Protein AF-Q07R97-F1 (afdb_monomer_lite)

Secondary structure (DSSP, 8-state):
--------------HHHHHHHHHHHHHHHHHH--SHHHHHHHHHHHHHHHHHHHHHHHHSS--------THHHHHHHHHHHHHHHT--

pLDDT: mean 74.38, std 21.64, range [39.06, 98.5]

Organism: Rhodopseudomonas palustris (strain BisA53) (NCBI:txid316055)

Sequence (88 aa):
MAQPRRLTHESDIPRAALCRLKAIASEQRAKEATDPAVRQDWEELAIEWHLAANLAGSAEAPRHHEPHGIGYYIDHLAGAIHSVAHRG

Foldseek 3Di:
DDDDDDDDPPPPQQLLNVLQVQLVVLCVQLVVDPDPVSSVVSNVSSVVSNVSSVVSVVVPDPPDDDPDDPVVVVVVVVVVVVVVVPPD

Radius of gyration: 20.32 Å; chains: 1; bounding box: 37×42×60 Å

Structure (mmCIF, N/CA/C/O backbone):
data_AF-Q07R97-F1
#
_entry.id   AF-Q07R97-F1
#
loop_
_atom_site.group_PDB
_atom_site.id
_atom_site.type_symbol
_atom_site.label_atom_id
_atom_site.label_alt_id
_atom_site.label_comp_id
_atom_site.label_asym_id
_atom_site.label_entity_id
_atom_site.label_seq_id
_atom_site.pdbx_PDB_ins_code
_atom_site.Cartn_x
_atom_site.Cartn_y
_atom_site.Cartn_z
_atom_site.occupancy
_atom_site.B_iso_or_equiv
_atom_site.auth_seq_id
_atom_site.auth_comp_id
_atom_site.auth_asym_id
_atom_site.auth_atom_id
_atom_site.pdbx_PDB_model_num
ATOM 1 N N . MET A 1 1 ? -4.572 -22.201 -45.775 1.00 40.50 1 MET A N 1
ATOM 2 C CA . MET A 1 1 ? -4.302 -22.919 -44.511 1.00 40.50 1 MET A CA 1
ATOM 3 C C . MET A 1 1 ? -4.272 -21.887 -43.396 1.00 40.50 1 MET A C 1
ATOM 5 O O . MET A 1 1 ? -3.417 -21.013 -43.428 1.00 40.50 1 MET A O 1
ATOM 9 N N . ALA A 1 2 ? -5.265 -21.899 -42.506 1.00 44.22 2 ALA A N 1
ATOM 10 C CA . ALA A 1 2 ? -5.372 -20.938 -41.411 1.00 44.22 2 ALA A CA 1
ATOM 11 C C . ALA A 1 2 ? -4.486 -21.392 -40.244 1.00 44.22 2 ALA A C 1
ATOM 13 O O . ALA A 1 2 ? -4.623 -22.520 -39.776 1.00 44.22 2 ALA A O 1
ATOM 14 N N . GLN A 1 3 ? -3.573 -20.533 -39.791 1.00 49.88 3 GLN A N 1
ATOM 15 C CA . GLN A 1 3 ? -2.849 -20.762 -38.542 1.00 49.88 3 GLN A CA 1
ATOM 16 C C . GLN A 1 3 ? -3.729 -20.297 -37.370 1.00 49.88 3 GLN A C 1
ATOM 18 O O . GLN A 1 3 ? -4.185 -19.150 -37.388 1.00 49.88 3 GLN A O 1
ATOM 23 N N . PRO A 1 4 ? -3.976 -21.132 -36.347 1.00 49.66 4 PRO A N 1
ATOM 24 C CA . PRO A 1 4 ? -4.648 -20.682 -35.138 1.00 49.66 4 PRO A CA 1
ATOM 25 C C . PRO A 1 4 ? -3.676 -19.821 -34.321 1.00 49.66 4 PRO A C 1
ATOM 27 O O . PRO A 1 4 ? -2.705 -20.324 -33.755 1.00 49.66 4 PRO A O 1
ATOM 30 N N . ARG A 1 5 ? -3.935 -18.509 -34.255 1.00 49.84 5 ARG A N 1
ATOM 31 C CA . ARG A 1 5 ? -3.300 -17.610 -33.282 1.00 49.84 5 ARG A CA 1
ATOM 32 C C . ARG A 1 5 ? -3.669 -18.102 -31.881 1.00 49.84 5 ARG A C 1
ATOM 34 O O . ARG A 1 5 ? -4.801 -17.922 -31.442 1.00 49.84 5 ARG A O 1
ATOM 41 N N . ARG A 1 6 ? -2.726 -18.764 -31.206 1.00 48.28 6 ARG A N 1
ATOM 42 C CA . ARG A 1 6 ? -2.843 -19.068 -29.780 1.00 48.28 6 ARG A CA 1
ATOM 43 C C . ARG A 1 6 ? -2.933 -17.754 -28.998 1.00 48.28 6 ARG A C 1
ATOM 45 O O . ARG A 1 6 ? -2.177 -16.819 -29.247 1.00 48.28 6 ARG A O 1
ATOM 52 N N . LEU A 1 7 ? -3.926 -17.730 -28.117 1.00 58.62 7 LEU A N 1
ATOM 53 C CA . LEU A 1 7 ? -4.230 -16.727 -27.101 1.00 58.62 7 LEU A CA 1
ATOM 54 C C . LEU A 1 7 ? -3.083 -16.603 -26.079 1.00 58.62 7 LEU A C 1
ATOM 56 O O . LEU A 1 7 ? -2.181 -17.431 -26.091 1.00 58.62 7 LEU A O 1
ATOM 60 N N . THR A 1 8 ? -3.224 -15.623 -25.178 1.00 47.62 8 THR A N 1
ATOM 61 C CA . THR A 1 8 ? -2.439 -15.331 -23.956 1.00 47.62 8 THR A CA 1
ATOM 62 C C . THR A 1 8 ? -1.250 -14.376 -24.117 1.00 47.62 8 THR A C 1
ATOM 64 O O . THR A 1 8 ? -0.093 -14.757 -23.990 1.00 47.62 8 THR A O 1
ATOM 67 N N . HIS A 1 9 ? -1.546 -13.087 -24.308 1.00 47.00 9 HIS A N 1
ATOM 68 C CA . HIS A 1 9 ? -0.784 -12.042 -23.613 1.00 47.00 9 HIS A CA 1
ATOM 69 C C . HIS A 1 9 ? -1.547 -11.748 -22.314 1.00 47.00 9 HIS A C 1
ATOM 71 O O . HIS A 1 9 ? -2.213 -10.723 -22.173 1.00 47.00 9 HIS A O 1
ATOM 77 N N . GLU A 1 10 ? -1.567 -12.733 -21.410 1.00 49.16 10 GLU A N 1
ATOM 78 C CA . GLU A 1 10 ? -1.915 -12.444 -20.021 1.00 49.16 10 GLU A CA 1
ATOM 79 C C . GLU A 1 10 ? -0.889 -11.424 -19.550 1.00 49.16 10 GLU A C 1
ATOM 81 O O . GLU A 1 10 ? 0.304 -11.578 -19.793 1.00 49.16 10 GLU A O 1
ATOM 86 N N . SER A 1 11 ? -1.376 -10.300 -19.044 1.00 56.59 11 SER A N 1
ATOM 87 C CA . SER A 1 11 ? -0.560 -9.131 -18.773 1.00 56.59 11 SER A CA 1
ATOM 88 C C . SER A 1 11 ? 0.554 -9.494 -17.791 1.00 56.59 11 SER A C 1
ATOM 90 O O . SER A 1 11 ? 0.300 -9.595 -16.593 1.00 56.59 11 SER A O 1
ATOM 92 N N . ASP A 1 12 ? 1.779 -9.672 -18.287 1.00 70.81 12 ASP A N 1
ATOM 93 C CA . ASP A 1 12 ? 2.979 -9.744 -17.457 1.00 70.81 12 ASP A CA 1
ATOM 94 C C . ASP A 1 12 ? 3.196 -8.356 -16.849 1.00 70.81 12 ASP A C 1
ATOM 96 O O . ASP A 1 12 ? 3.925 -7.513 -17.372 1.00 70.81 12 ASP A O 1
ATOM 100 N N . ILE A 1 13 ? 2.465 -8.068 -15.771 1.00 72.56 13 ILE A N 1
ATOM 101 C CA . ILE A 1 13 ? 2.613 -6.826 -15.021 1.00 72.56 13 ILE A CA 1
ATOM 102 C C . ILE A 1 13 ? 4.054 -6.809 -14.499 1.00 72.56 13 ILE A C 1
ATOM 104 O O . ILE A 1 13 ? 4.423 -7.710 -13.735 1.00 72.56 13 ILE A O 1
ATOM 108 N N . PRO A 1 14 ? 4.869 -5.795 -14.852 1.00 87.06 14 PRO A N 1
ATOM 109 C CA . PRO A 1 14 ? 6.240 -5.707 -14.374 1.00 87.06 14 PRO A CA 1
ATOM 110 C C . PRO A 1 14 ? 6.282 -5.810 -12.852 1.00 87.06 14 PRO A C 1
ATOM 112 O O . PRO A 1 14 ? 5.458 -5.208 -12.156 1.00 87.06 14 PRO A O 1
ATOM 115 N N . ARG A 1 15 ? 7.257 -6.542 -12.307 1.00 87.44 15 ARG A N 1
ATOM 116 C CA . ARG A 1 15 ? 7.353 -6.794 -10.859 1.00 87.44 15 ARG A CA 1
ATOM 117 C C . ARG A 1 15 ? 7.318 -5.496 -10.048 1.00 87.44 15 ARG A C 1
ATOM 119 O O . ARG A 1 15 ? 6.646 -5.431 -9.022 1.00 87.44 15 ARG A O 1
ATOM 126 N N . ALA A 1 16 ? 7.985 -4.449 -10.536 1.00 89.88 16 ALA A N 1
ATOM 127 C CA . ALA A 1 16 ? 7.958 -3.130 -9.914 1.00 89.88 16 ALA A CA 1
ATOM 128 C C . ALA A 1 16 ? 6.546 -2.513 -9.894 1.00 89.88 16 ALA A C 1
ATOM 130 O O . ALA A 1 16 ? 6.155 -1.910 -8.898 1.00 89.88 16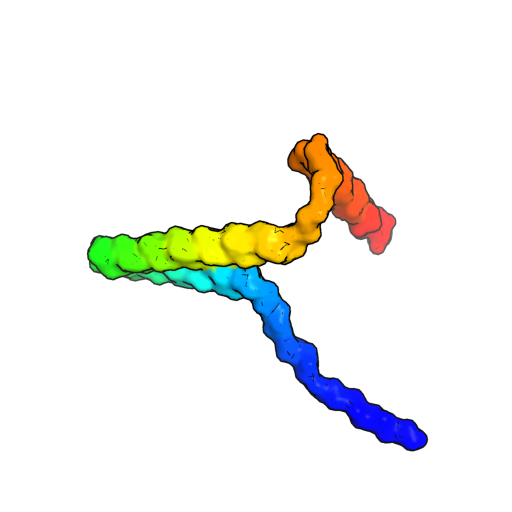 ALA A O 1
ATOM 131 N N . ALA A 1 17 ? 5.761 -2.681 -10.962 1.00 90.06 17 ALA A N 1
ATOM 132 C CA . ALA A 1 17 ? 4.379 -2.209 -11.027 1.00 90.06 17 ALA A CA 1
ATOM 133 C C . ALA A 1 17 ? 3.466 -2.996 -10.074 1.00 90.06 17 ALA A C 1
ATOM 135 O O . ALA A 1 17 ? 2.685 -2.390 -9.344 1.00 90.06 17 ALA A O 1
ATOM 136 N N . LEU A 1 18 ? 3.622 -4.322 -9.998 1.00 92.50 18 LEU A N 1
ATOM 137 C CA . LEU A 1 18 ? 2.883 -5.147 -9.040 1.00 92.50 18 LEU A CA 1
ATOM 138 C C . LEU A 1 18 ? 3.184 -4.743 -7.588 1.00 92.50 18 LEU A C 1
ATOM 140 O O . LEU A 1 18 ? 2.263 -4.615 -6.783 1.00 92.50 18 LEU A O 1
ATOM 144 N N . CYS A 1 19 ? 4.455 -4.505 -7.248 1.00 93.25 19 CYS A N 1
ATOM 145 C CA . CYS A 1 19 ? 4.840 -4.028 -5.918 1.00 93.25 19 CYS A CA 1
ATOM 146 C C . CYS A 1 19 ? 4.221 -2.656 -5.601 1.00 93.25 19 CYS A C 1
ATOM 148 O O . CYS A 1 19 ? 3.673 -2.486 -4.517 1.00 93.25 19 CYS A O 1
ATOM 150 N N . ARG A 1 20 ? 4.210 -1.709 -6.551 1.00 95.88 20 ARG A N 1
ATOM 151 C CA . ARG A 1 20 ? 3.550 -0.402 -6.356 1.00 95.88 20 ARG A CA 1
ATOM 152 C C . ARG A 1 20 ? 2.048 -0.532 -6.112 1.00 95.88 20 ARG A C 1
ATOM 154 O O . ARG A 1 20 ? 1.520 0.137 -5.232 1.00 95.88 20 ARG A O 1
ATOM 161 N N . LEU A 1 21 ? 1.363 -1.405 -6.852 1.00 96.69 21 LEU A N 1
ATOM 162 C CA . LEU A 1 21 ? -0.069 -1.648 -6.644 1.00 96.69 21 LEU A CA 1
ATOM 163 C C . LEU A 1 21 ? -0.351 -2.204 -5.246 1.00 96.69 21 LEU A C 1
ATOM 165 O O . LEU A 1 21 ? -1.286 -1.756 -4.588 1.00 96.69 21 LEU A O 1
ATOM 169 N N . LYS A 1 22 ? 0.481 -3.139 -4.771 1.00 96.94 22 LYS A N 1
ATOM 170 C CA . LYS A 1 22 ? 0.377 -3.664 -3.404 1.00 96.94 22 LYS A CA 1
ATOM 171 C C . LYS A 1 22 ? 0.605 -2.581 -2.354 1.00 96.94 22 LYS A C 1
ATOM 173 O O . LYS A 1 22 ? -0.157 -2.526 -1.398 1.00 96.94 22 LYS A O 1
ATOM 178 N N . ALA A 1 23 ? 1.586 -1.702 -2.559 1.00 97.50 23 ALA A N 1
ATOM 179 C CA . ALA A 1 23 ? 1.838 -0.585 -1.655 1.00 97.50 23 ALA A CA 1
ATOM 180 C C . ALA A 1 23 ? 0.608 0.328 -1.524 1.00 97.50 23 ALA A C 1
ATOM 182 O O . ALA A 1 23 ? 0.136 0.570 -0.418 1.00 97.50 23 ALA A O 1
ATOM 183 N N . ILE A 1 24 ? 0.021 0.742 -2.654 1.00 97.81 24 ILE A N 1
ATOM 184 C CA . ILE A 1 24 ? -1.184 1.588 -2.677 1.00 97.81 24 ILE A CA 1
ATOM 185 C C . ILE A 1 24 ? -2.371 0.887 -2.004 1.00 97.81 24 ILE A C 1
ATOM 187 O O . ILE A 1 24 ? -3.111 1.513 -1.247 1.00 97.81 24 ILE A O 1
ATOM 191 N N . ALA A 1 25 ? -2.561 -0.410 -2.257 1.00 98.06 25 ALA A N 1
ATOM 192 C CA . ALA A 1 25 ? -3.629 -1.173 -1.619 1.00 98.06 25 ALA A CA 1
ATOM 193 C C . ALA A 1 25 ? -3.454 -1.224 -0.091 1.00 98.06 25 ALA A C 1
ATOM 195 O O . ALA A 1 25 ? -4.424 -1.031 0.642 1.00 98.06 25 ALA A O 1
ATOM 196 N N . SER A 1 26 ? -2.227 -1.421 0.398 1.00 97.62 26 SER A N 1
ATOM 197 C CA . SER A 1 26 ? -1.925 -1.370 1.831 1.00 97.62 26 SER A CA 1
ATOM 198 C C . SER A 1 26 ? -2.189 0.018 2.427 1.00 97.62 26 SER A C 1
ATOM 200 O O . SER A 1 26 ? -2.827 0.112 3.471 1.00 97.62 26 SER A O 1
ATOM 202 N N . GLU A 1 27 ? -1.816 1.107 1.742 1.00 98.44 27 GLU A N 1
ATOM 203 C CA . GLU A 1 27 ? -2.139 2.475 2.188 1.00 98.44 27 GLU A CA 1
ATOM 204 C C . GLU A 1 27 ? -3.650 2.715 2.300 1.00 98.44 27 GLU A C 1
ATOM 206 O O . GLU A 1 27 ? -4.112 3.402 3.211 1.00 98.44 27 GLU A O 1
ATOM 211 N N . GLN A 1 28 ? -4.439 2.175 1.367 1.00 98.50 28 GLN A N 1
ATOM 212 C CA . GLN A 1 28 ? -5.898 2.273 1.430 1.00 98.50 28 GLN A CA 1
ATOM 213 C C . GLN A 1 28 ? -6.442 1.536 2.655 1.00 98.50 28 GLN A C 1
ATOM 215 O O . GLN A 1 28 ? -7.259 2.093 3.385 1.00 98.50 28 GLN A O 1
ATOM 220 N N . ARG A 1 29 ? -5.930 0.334 2.946 1.00 98.19 29 ARG A N 1
ATOM 221 C CA . ARG A 1 29 ? -6.313 -0.415 4.151 1.00 98.19 29 ARG A CA 1
ATOM 222 C C . ARG A 1 29 ? -5.924 0.295 5.442 1.00 98.19 29 ARG A C 1
ATOM 224 O O . ARG A 1 29 ? -6.738 0.335 6.358 1.00 98.19 29 ARG A O 1
ATOM 231 N N . ALA A 1 30 ? -4.747 0.915 5.496 1.00 98.25 30 ALA A N 1
ATOM 232 C CA . ALA A 1 30 ? -4.339 1.738 6.633 1.00 98.25 30 ALA A CA 1
ATOM 233 C C . ALA A 1 30 ? -5.322 2.892 6.894 1.00 98.25 30 ALA A C 1
ATOM 235 O O . ALA A 1 30 ? -5.688 3.148 8.039 1.00 98.25 30 ALA A O 1
ATOM 236 N N . LYS A 1 31 ? -5.801 3.559 5.833 1.00 97.75 31 LYS A N 1
ATOM 237 C CA . LYS A 1 31 ? -6.783 4.656 5.931 1.00 97.75 31 LYS A CA 1
ATOM 238 C C . LYS A 1 31 ? -8.164 4.186 6.391 1.00 97.75 31 LYS A C 1
ATOM 240 O O . LYS A 1 31 ? -8.866 4.940 7.058 1.00 97.75 31 LYS A O 1
ATOM 245 N N . GLU A 1 32 ? -8.561 2.972 6.016 1.00 98.00 32 GLU A N 1
ATOM 246 C CA . GLU A 1 32 ? -9.836 2.356 6.411 1.00 98.00 32 GLU A CA 1
ATOM 247 C C . GLU A 1 32 ? -9.798 1.770 7.835 1.00 98.00 32 GLU A C 1
ATOM 249 O O . GLU A 1 32 ? -10.844 1.583 8.462 1.00 98.00 32 GLU A O 1
ATOM 254 N N . ALA A 1 33 ? -8.608 1.464 8.357 1.00 97.25 33 ALA A N 1
ATOM 255 C CA . ALA A 1 33 ? -8.441 0.834 9.657 1.00 97.25 33 ALA A CA 1
ATOM 256 C C . ALA A 1 33 ? -8.790 1.793 10.807 1.00 97.25 33 ALA A C 1
ATOM 258 O O . ALA A 1 33 ? -8.246 2.887 10.943 1.00 97.25 33 ALA A O 1
ATOM 259 N N . THR A 1 34 ? -9.700 1.347 11.675 1.00 97.25 34 THR A N 1
ATOM 260 C CA . THR A 1 34 ? -10.088 2.091 12.886 1.00 97.25 34 THR A CA 1
ATOM 261 C C . THR A 1 34 ? -9.169 1.775 14.069 1.00 97.25 34 THR A C 1
ATOM 263 O O . THR A 1 34 ? -8.902 2.649 14.892 1.00 97.25 34 THR A O 1
ATOM 266 N N . ASP A 1 35 ? -8.663 0.541 14.145 1.00 97.81 35 ASP A N 1
ATOM 267 C CA . ASP A 1 35 ? -7.697 0.130 15.164 1.00 97.81 35 ASP A CA 1
ATOM 268 C C . ASP A 1 35 ? -6.308 0.720 14.841 1.00 97.81 35 ASP A C 1
ATOM 270 O O . ASP A 1 35 ? -5.783 0.477 13.747 1.00 97.81 35 ASP A O 1
ATOM 274 N N . PRO A 1 36 ? -5.698 1.496 15.759 1.00 97.12 36 PRO A N 1
ATOM 275 C CA . PRO A 1 36 ? -4.355 2.033 15.577 1.00 97.12 36 PRO A CA 1
ATOM 276 C C . PRO A 1 36 ? -3.279 0.981 15.300 1.00 97.12 36 PRO A C 1
ATOM 278 O O . PRO A 1 36 ? -2.413 1.252 14.475 1.00 97.12 36 PRO A O 1
ATOM 281 N N . ALA A 1 37 ? -3.336 -0.193 15.936 1.00 97.69 37 ALA A N 1
ATOM 282 C CA . ALA A 1 37 ? -2.338 -1.242 15.730 1.00 97.69 37 ALA A CA 1
ATOM 283 C C . ALA A 1 37 ? -2.450 -1.828 14.317 1.00 97.69 37 ALA A C 1
ATOM 285 O O . ALA A 1 37 ? -1.474 -1.874 13.578 1.00 97.69 37 ALA A O 1
ATOM 286 N N . VAL A 1 38 ? -3.673 -2.151 13.888 1.00 97.25 38 VAL A N 1
ATOM 287 C CA . VAL A 1 38 ? -3.932 -2.675 12.537 1.00 97.25 38 VAL A CA 1
ATOM 288 C C . VAL A 1 38 ? -3.564 -1.653 11.462 1.00 97.25 38 VAL A C 1
ATOM 290 O O . VAL A 1 38 ? -3.028 -2.012 10.417 1.00 97.25 38 VAL A O 1
ATOM 293 N N . ARG A 1 39 ? -3.846 -0.367 11.694 1.00 98.19 39 ARG A N 1
ATOM 294 C CA . ARG A 1 39 ? -3.416 0.706 10.792 1.00 98.19 39 ARG A CA 1
ATOM 295 C C . ARG A 1 39 ? -1.897 0.738 10.653 1.00 98.19 39 ARG A C 1
ATOM 297 O O . ARG A 1 39 ? -1.424 0.806 9.525 1.00 98.19 39 ARG A O 1
ATOM 304 N N . GLN A 1 40 ? -1.168 0.660 11.766 1.00 97.62 40 GLN A N 1
ATOM 305 C CA . GLN A 1 40 ? 0.291 0.647 11.750 1.00 97.62 40 GLN A CA 1
ATOM 306 C C . GLN A 1 40 ? 0.829 -0.546 10.949 1.00 97.62 40 GLN A C 1
ATOM 308 O O . GLN A 1 40 ? 1.682 -0.352 10.087 1.00 97.62 40 GLN A O 1
ATOM 313 N N . ASP A 1 41 ? 0.273 -1.745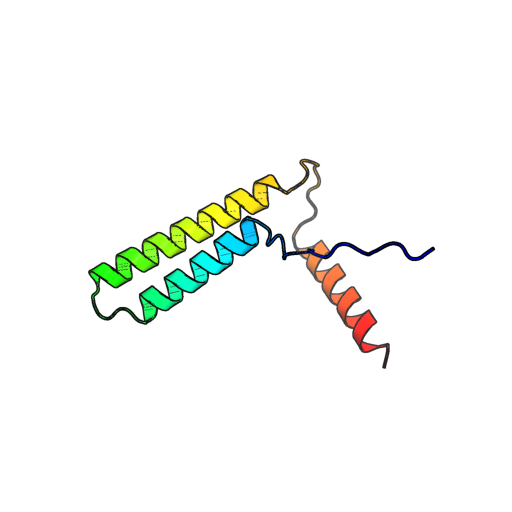 11.141 1.00 98.50 41 ASP A N 1
ATOM 314 C CA . ASP A 1 41 ? 0.675 -2.933 10.376 1.00 98.50 41 ASP A CA 1
ATOM 315 C C . ASP A 1 41 ? 0.511 -2.718 8.857 1.00 98.50 41 ASP A C 1
ATOM 317 O O . ASP A 1 41 ? 1.373 -3.086 8.055 1.00 98.50 41 ASP A O 1
ATOM 321 N N . TRP A 1 42 ? -0.588 -2.082 8.434 1.00 98.50 42 TRP A N 1
ATOM 322 C CA . TRP A 1 42 ? -0.817 -1.759 7.022 1.00 98.50 42 TRP A CA 1
ATOM 323 C C . TRP A 1 42 ? 0.121 -0.670 6.491 1.00 98.50 42 TRP A C 1
ATOM 325 O O . TRP A 1 42 ? 0.535 -0.744 5.332 1.00 98.50 42 TRP A O 1
ATOM 335 N N . GLU A 1 43 ? 0.459 0.328 7.308 1.00 98.25 43 GLU A N 1
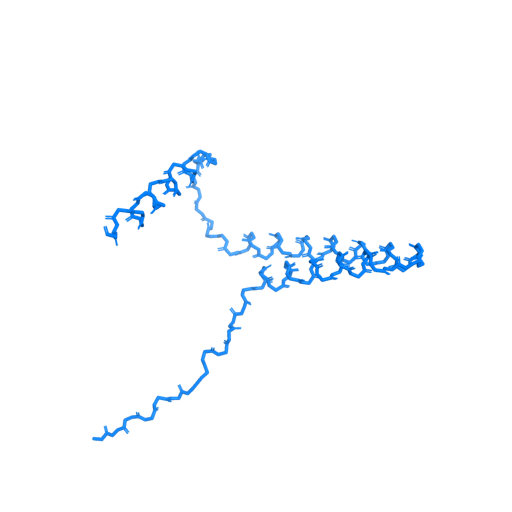ATOM 336 C CA . GLU A 1 43 ? 1.428 1.374 6.958 1.00 98.25 43 GLU A CA 1
ATOM 337 C C . GLU A 1 43 ? 2.830 0.784 6.767 1.00 98.25 43 GLU A C 1
ATOM 339 O O . GLU A 1 43 ? 3.482 1.062 5.758 1.00 98.25 43 GLU A O 1
ATOM 344 N N . GLU A 1 44 ? 3.268 -0.091 7.674 1.00 98.44 44 GLU A N 1
ATOM 345 C CA . GLU A 1 44 ? 4.542 -0.808 7.564 1.00 98.44 44 GLU A CA 1
ATOM 346 C C . GLU A 1 44 ? 4.579 -1.666 6.295 1.00 98.44 44 GLU A C 1
ATOM 348 O O . GLU A 1 44 ? 5.517 -1.572 5.497 1.00 98.44 44 GLU A O 1
ATOM 353 N N . LEU A 1 45 ? 3.503 -2.407 6.019 1.00 97.56 45 LEU A N 1
ATOM 354 C CA . LEU A 1 45 ? 3.405 -3.212 4.806 1.00 97.56 45 LEU A CA 1
ATOM 355 C C . LEU A 1 45 ? 3.432 -2.353 3.528 1.00 97.56 45 LEU A C 1
ATOM 357 O O . LEU A 1 45 ? 4.012 -2.758 2.518 1.00 97.56 45 LEU A O 1
ATOM 361 N N . ALA A 1 46 ? 2.822 -1.164 3.533 1.00 97.81 46 ALA A N 1
ATOM 362 C CA . ALA A 1 46 ? 2.905 -0.235 2.406 1.00 97.81 46 ALA A CA 1
ATOM 363 C C . ALA A 1 46 ? 4.353 0.210 2.143 1.00 97.81 46 ALA A C 1
ATOM 365 O O . ALA A 1 46 ? 4.801 0.213 0.991 1.00 97.81 46 ALA A O 1
ATOM 366 N N . ILE A 1 47 ? 5.100 0.527 3.206 1.00 97.56 47 ILE A N 1
ATOM 367 C CA . ILE A 1 47 ? 6.516 0.903 3.127 1.00 97.56 47 ILE A CA 1
ATOM 368 C C . ILE A 1 47 ? 7.341 -0.240 2.527 1.00 97.56 47 ILE A C 1
ATOM 370 O O . ILE A 1 47 ? 8.113 -0.014 1.592 1.00 97.56 47 ILE A O 1
ATOM 374 N N . GLU A 1 48 ? 7.154 -1.472 3.001 1.00 98.00 48 GLU A N 1
ATOM 375 C CA . GLU A 1 48 ? 7.863 -2.644 2.476 1.00 98.00 48 GLU A CA 1
ATOM 376 C C . GLU A 1 48 ? 7.635 -2.838 0.973 1.00 98.00 48 GLU A C 1
ATOM 378 O O . GLU A 1 48 ? 8.580 -3.076 0.212 1.00 98.00 48 GLU A O 1
ATOM 383 N N . TRP A 1 49 ? 6.392 -2.685 0.512 1.00 96.44 49 TRP A N 1
ATOM 384 C CA . TRP A 1 49 ? 6.074 -2.821 -0.907 1.00 96.44 49 TRP A CA 1
ATOM 385 C C . TRP A 1 49 ? 6.657 -1.694 -1.761 1.00 96.44 49 TRP A C 1
ATOM 387 O O . TRP A 1 49 ? 7.119 -1.962 -2.877 1.00 96.44 49 TRP A O 1
ATOM 397 N N . HIS A 1 50 ? 6.707 -0.463 -1.246 1.00 96.94 50 HIS A N 1
ATOM 398 C CA . HIS A 1 50 ? 7.407 0.644 -1.907 1.00 96.94 50 HIS A CA 1
ATOM 399 C C . HIS A 1 50 ? 8.907 0.366 -2.039 1.00 96.94 50 HIS A C 1
ATOM 401 O O . HIS A 1 50 ? 9.476 0.529 -3.122 1.00 96.94 50 HIS A O 1
ATOM 407 N N . LEU A 1 51 ? 9.550 -0.129 -0.979 1.00 95.75 51 LEU A N 1
ATOM 408 C CA . LEU A 1 51 ? 10.963 -0.519 -1.014 1.00 95.75 51 LEU A CA 1
ATOM 409 C C . LEU A 1 51 ? 11.211 -1.643 -2.029 1.00 95.75 51 LEU A C 1
ATOM 411 O O . LEU A 1 51 ? 12.132 -1.558 -2.848 1.00 95.75 51 LEU A O 1
ATOM 415 N N . ALA A 1 52 ? 10.353 -2.665 -2.039 1.00 92.81 52 ALA A N 1
ATOM 416 C CA . ALA A 1 52 ? 10.431 -3.765 -2.995 1.00 92.81 52 ALA A CA 1
ATOM 417 C C . ALA A 1 52 ? 10.262 -3.290 -4.449 1.00 92.81 52 ALA A C 1
ATOM 419 O O . ALA A 1 52 ? 10.954 -3.792 -5.341 1.00 92.81 52 ALA A O 1
ATOM 420 N N . ALA A 1 53 ? 9.387 -2.309 -4.695 1.00 92.12 53 ALA A N 1
ATOM 421 C CA . ALA A 1 53 ? 9.209 -1.705 -6.012 1.00 92.12 53 ALA A CA 1
ATOM 422 C C . ALA A 1 53 ? 10.455 -0.945 -6.480 1.00 92.12 53 ALA A C 1
ATOM 424 O O . ALA A 1 53 ? 10.846 -1.068 -7.643 1.00 92.12 53 ALA A O 1
ATOM 425 N N . ASN A 1 54 ? 11.097 -0.194 -5.583 1.00 90.19 54 ASN A N 1
ATOM 426 C CA . ASN A 1 54 ? 12.318 0.551 -5.890 1.00 90.19 54 ASN A CA 1
ATOM 427 C C . ASN A 1 54 ? 13.479 -0.394 -6.221 1.00 90.19 54 ASN A C 1
ATOM 429 O O . ASN A 1 54 ? 14.204 -0.172 -7.195 1.00 90.19 54 ASN A O 1
ATOM 433 N N . LEU A 1 55 ? 13.605 -1.492 -5.472 1.00 91.56 55 LEU A N 1
ATOM 434 C CA . LEU A 1 55 ? 14.600 -2.525 -5.750 1.00 91.56 55 LEU A CA 1
ATOM 435 C C . LEU A 1 55 ? 14.337 -3.214 -7.097 1.00 91.56 55 LEU A C 1
ATOM 437 O O . LEU A 1 55 ? 15.264 -3.413 -7.879 1.00 91.56 55 LEU A O 1
ATOM 441 N N . ALA A 1 56 ? 13.075 -3.541 -7.391 1.00 85.12 56 ALA A N 1
ATOM 442 C CA . ALA A 1 56 ? 12.690 -4.162 -8.656 1.00 85.12 56 ALA A CA 1
ATOM 443 C C . ALA A 1 56 ? 12.956 -3.248 -9.865 1.00 85.12 56 ALA A C 1
ATOM 445 O O . ALA A 1 56 ? 13.493 -3.714 -10.863 1.00 85.12 56 ALA A O 1
ATOM 446 N N . GLY A 1 57 ? 12.639 -1.952 -9.762 1.00 74.94 57 GLY A N 1
ATOM 447 C CA . GLY A 1 57 ? 12.891 -0.982 -10.833 1.00 74.94 57 GLY A CA 1
ATOM 448 C C . GLY A 1 57 ? 14.377 -0.687 -11.054 1.00 74.94 57 GLY A C 1
ATOM 449 O O . GLY A 1 57 ? 14.795 -0.445 -12.181 1.00 74.94 57 GLY A O 1
ATOM 450 N N . SER A 1 58 ? 15.193 -0.764 -9.999 1.00 61.06 58 SER A N 1
ATOM 451 C CA . SER A 1 58 ? 16.650 -0.585 -10.097 1.00 61.06 58 SER A CA 1
ATOM 452 C C . SER A 1 58 ? 17.348 -1.776 -10.763 1.00 61.06 58 SER A C 1
ATOM 454 O O . SER A 1 58 ? 18.396 -1.609 -11.380 1.00 61.06 58 SER A O 1
ATOM 456 N N . ALA A 1 59 ? 16.773 -2.978 -10.660 1.00 57.06 59 ALA A N 1
ATOM 457 C CA . ALA A 1 59 ? 17.308 -4.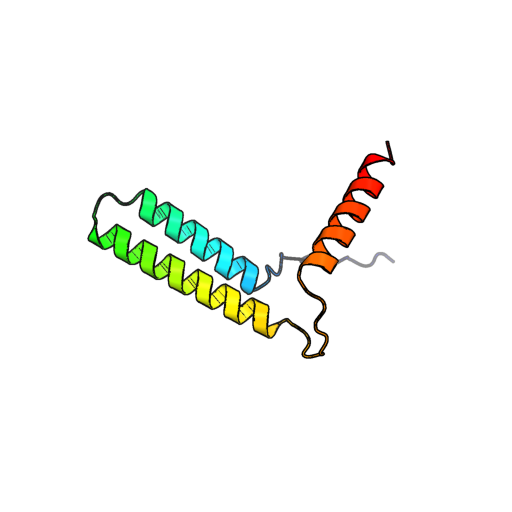186 -11.285 1.00 57.06 59 ALA A CA 1
ATOM 458 C C . ALA A 1 59 ? 17.024 -4.273 -12.799 1.00 57.06 59 ALA A C 1
ATOM 460 O O . ALA A 1 59 ? 17.748 -4.972 -13.505 1.00 57.06 59 ALA A O 1
ATOM 461 N N . GLU A 1 60 ? 16.007 -3.558 -13.297 1.00 53.09 60 GLU A N 1
ATOM 462 C CA . GLU A 1 60 ? 15.668 -3.469 -14.729 1.00 53.09 60 GLU A CA 1
ATOM 463 C C . GLU A 1 60 ? 16.400 -2.336 -15.467 1.00 53.09 60 GLU A C 1
ATOM 465 O O . GLU A 1 60 ? 16.343 -2.270 -16.694 1.00 53.09 60 GLU A O 1
ATOM 470 N N . ALA A 1 61 ? 17.122 -1.459 -14.763 1.00 43.03 61 ALA A N 1
ATOM 471 C CA . ALA A 1 61 ? 17.939 -0.438 -15.408 1.00 43.03 61 ALA A CA 1
ATOM 472 C C . ALA A 1 61 ? 19.178 -1.089 -16.061 1.00 43.03 61 ALA A C 1
ATOM 474 O O . ALA A 1 61 ? 19.991 -1.703 -15.356 1.00 43.03 61 ALA A O 1
ATOM 475 N N . PRO A 1 62 ? 19.391 -0.951 -17.387 1.00 45.16 62 PRO A N 1
ATOM 476 C CA . PRO A 1 62 ? 20.656 -1.327 -17.992 1.00 45.16 62 PRO A CA 1
ATOM 477 C C . PRO A 1 62 ? 21.760 -0.506 -17.329 1.00 45.16 62 PRO A C 1
ATOM 479 O O . PRO A 1 62 ? 21.709 0.724 -17.290 1.00 45.16 62 PRO A O 1
ATOM 482 N N . ARG A 1 63 ? 22.768 -1.193 -16.794 1.00 51.53 63 ARG A N 1
ATOM 483 C CA . ARG A 1 63 ? 23.980 -0.570 -16.264 1.00 51.53 63 ARG A CA 1
ATOM 484 C C . ARG A 1 63 ? 24.753 0.063 -17.424 1.00 51.53 63 ARG A C 1
ATOM 486 O O . ARG A 1 63 ? 25.629 -0.583 -17.980 1.00 51.53 63 ARG A O 1
ATOM 493 N N . HIS A 1 64 ? 24.432 1.296 -17.799 1.00 44.66 64 HIS A N 1
ATOM 494 C CA . HIS A 1 64 ? 25.271 2.118 -18.671 1.00 44.66 64 HIS A CA 1
ATOM 495 C C . HIS A 1 64 ? 25.071 3.611 -18.361 1.00 44.66 64 HIS A C 1
ATOM 497 O O . HIS A 1 64 ? 24.140 4.256 -18.819 1.00 44.66 64 HIS A O 1
ATOM 503 N N . HIS A 1 65 ? 25.952 4.102 -17.492 1.00 49.56 65 HIS A N 1
ATOM 504 C CA . HIS A 1 65 ? 26.623 5.405 -17.511 1.00 49.56 65 HIS A CA 1
ATOM 505 C C . HIS A 1 65 ? 26.066 6.505 -18.452 1.00 49.56 65 HIS A C 1
ATOM 507 O O . HIS A 1 65 ? 26.365 6.479 -19.639 1.00 49.56 65 HIS A O 1
ATOM 513 N N . GLU A 1 66 ? 25.391 7.527 -17.902 1.00 39.06 66 GLU A N 1
ATOM 514 C CA . GLU A 1 66 ? 25.673 8.955 -18.179 1.00 39.06 66 GLU A CA 1
ATOM 515 C C . GLU A 1 66 ? 24.889 9.911 -17.246 1.00 39.06 66 GLU A C 1
ATOM 517 O O . GLU A 1 66 ? 23.737 9.626 -16.907 1.00 39.06 66 GLU A O 1
ATOM 522 N N . PRO A 1 67 ? 25.471 11.053 -16.818 1.00 54.22 67 PRO A N 1
ATOM 523 C CA . PRO A 1 67 ? 24.872 11.968 -15.855 1.00 54.22 67 PRO A CA 1
ATOM 524 C C . PRO A 1 67 ? 24.034 13.028 -16.578 1.00 54.22 67 PRO A C 1
ATOM 526 O O . PRO A 1 67 ? 24.380 14.206 -16.597 1.00 54.22 67 PRO A O 1
ATOM 529 N N . HIS A 1 68 ? 22.914 12.631 -17.168 1.00 51.78 68 HIS A N 1
ATOM 530 C CA . HIS A 1 68 ? 21.956 13.597 -17.699 1.00 51.78 68 HIS A CA 1
ATOM 531 C C . HIS A 1 68 ? 20.809 13.747 -16.707 1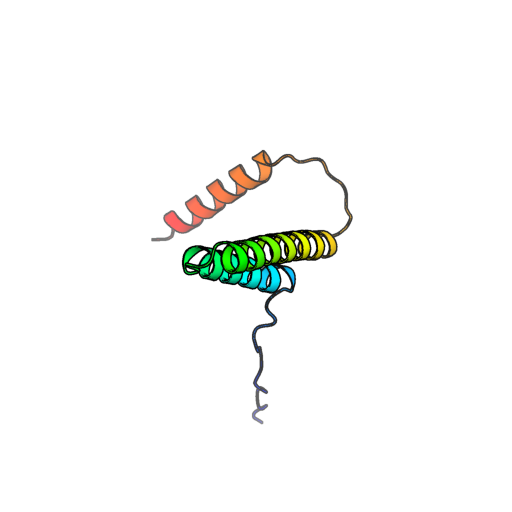.00 51.78 68 HIS A C 1
ATOM 533 O O . HIS A 1 68 ? 19.950 12.877 -16.568 1.00 51.78 68 HIS A O 1
ATOM 539 N N . GLY A 1 69 ? 20.877 14.838 -15.940 1.00 57.03 69 GLY A N 1
ATOM 540 C CA . GLY A 1 69 ? 19.928 15.161 -14.883 1.00 57.03 69 GLY A CA 1
ATOM 541 C C . GLY A 1 69 ? 18.478 15.222 -15.368 1.00 57.03 69 GLY A C 1
ATOM 542 O O . GLY A 1 69 ? 18.192 15.356 -16.556 1.00 57.03 69 GLY A O 1
ATOM 543 N N . ILE A 1 70 ? 17.566 15.167 -14.395 1.00 58.47 70 ILE A N 1
ATOM 544 C CA . ILE A 1 70 ? 16.099 15.099 -14.536 1.00 58.47 70 ILE A CA 1
ATOM 545 C C . ILE A 1 70 ? 15.524 16.091 -15.572 1.00 58.47 70 ILE A C 1
ATOM 547 O O . ILE A 1 70 ? 14.507 15.791 -16.193 1.00 58.47 70 ILE A O 1
ATOM 551 N N . GLY A 1 71 ? 16.193 17.223 -15.821 1.00 57.28 71 GLY A N 1
ATOM 552 C CA . GLY A 1 71 ? 15.806 18.205 -16.841 1.00 57.28 71 GLY A CA 1
ATOM 553 C C . GLY A 1 71 ? 15.661 17.632 -18.256 1.00 57.28 71 GLY A C 1
ATOM 554 O O . GLY A 1 71 ? 14.688 17.953 -18.931 1.00 57.28 71 GLY A O 1
ATOM 555 N N . TYR A 1 72 ? 16.529 16.699 -18.670 1.00 56.62 72 TYR A N 1
ATOM 556 C CA . TYR A 1 72 ? 16.475 16.123 -20.024 1.00 56.62 72 TYR A CA 1
ATOM 557 C C . TYR A 1 72 ? 15.167 15.359 -20.290 1.00 56.62 72 TYR A C 1
ATOM 559 O O . TYR A 1 72 ? 14.623 15.393 -21.393 1.00 56.62 72 TYR A O 1
ATOM 567 N N . TYR A 1 73 ? 14.620 14.705 -19.261 1.00 57.31 73 TYR A N 1
ATOM 568 C CA . TYR A 1 73 ? 13.375 13.945 -19.370 1.00 57.31 73 TYR A CA 1
ATOM 569 C C . TYR A 1 73 ? 12.134 14.848 -19.405 1.00 57.31 73 TYR A C 1
ATOM 571 O O . TYR A 1 73 ? 11.149 14.501 -20.057 1.00 57.31 73 TYR A O 1
ATOM 579 N N . ILE A 1 74 ? 12.179 16.011 -18.745 1.00 60.44 74 ILE A N 1
ATOM 580 C CA . ILE A 1 74 ? 11.068 16.976 -18.733 1.00 60.44 74 ILE A CA 1
ATOM 581 C C . ILE A 1 74 ? 10.920 17.634 -20.109 1.00 60.44 74 ILE A C 1
ATOM 583 O O . ILE A 1 74 ? 9.809 17.686 -20.640 1.00 60.44 74 ILE A O 1
ATOM 587 N N . ASP A 1 75 ? 12.029 18.047 -20.726 1.00 57.28 75 ASP A N 1
ATOM 588 C CA . ASP A 1 75 ? 12.010 18.677 -22.052 1.00 57.28 75 ASP A CA 1
ATOM 589 C C . ASP A 1 75 ? 11.528 17.703 -23.141 1.00 57.28 75 ASP A C 1
ATOM 591 O O . ASP A 1 75 ? 10.771 18.078 -24.042 1.00 57.28 75 ASP A O 1
ATOM 595 N N . HIS A 1 76 ? 11.887 16.419 -23.024 1.00 54.62 76 HIS A N 1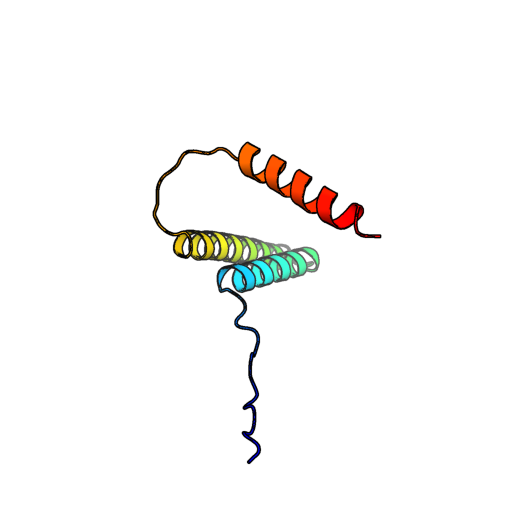
ATOM 596 C CA . HIS A 1 76 ? 11.423 15.388 -23.954 1.00 54.62 76 HIS A CA 1
ATOM 597 C C . HIS A 1 76 ? 9.924 15.081 -23.800 1.00 54.62 76 HIS A C 1
ATOM 599 O O . HIS A 1 76 ? 9.222 14.894 -24.797 1.00 54.62 76 HIS A O 1
ATOM 605 N N . LEU A 1 77 ? 9.405 15.072 -22.565 1.00 57.88 77 LEU A N 1
ATOM 606 C CA . LEU A 1 77 ? 7.980 14.859 -22.301 1.00 57.88 77 LEU A CA 1
ATOM 607 C C . LEU A 1 77 ? 7.131 16.041 -22.798 1.00 57.88 77 LEU A C 1
ATOM 609 O O . LEU A 1 77 ? 6.077 15.830 -23.400 1.00 57.88 77 LEU A O 1
ATOM 613 N N . ALA A 1 78 ? 7.613 17.274 -22.616 1.00 57.31 78 ALA A N 1
ATOM 614 C CA . ALA A 1 78 ? 6.949 18.473 -23.120 1.00 57.31 78 ALA A CA 1
ATOM 615 C C . ALA A 1 78 ? 6.845 18.470 -24.658 1.00 57.31 78 ALA A C 1
ATOM 617 O O . ALA A 1 78 ? 5.773 18.741 -25.204 1.00 57.31 78 ALA A O 1
ATOM 618 N N . GLY A 1 79 ? 7.914 18.081 -25.365 1.00 56.19 79 GLY A N 1
ATOM 619 C CA . GLY A 1 79 ? 7.902 17.965 -26.830 1.00 56.19 79 GLY A CA 1
ATOM 620 C C . GLY A 1 79 ? 6.976 16.859 -27.357 1.00 56.19 79 GLY A C 1
ATOM 621 O O . GLY A 1 79 ? 6.275 17.042 -28.360 1.00 56.19 79 GLY A O 1
ATOM 622 N N . ALA A 1 80 ? 6.913 15.722 -26.658 1.00 56.81 80 ALA A N 1
ATOM 623 C CA . ALA A 1 80 ? 6.044 14.606 -27.029 1.00 56.81 80 ALA A CA 1
ATOM 624 C C . ALA A 1 80 ? 4.551 14.952 -26.875 1.00 56.81 80 ALA A C 1
ATOM 626 O O . ALA A 1 80 ? 3.752 14.641 -27.759 1.00 56.81 80 ALA A O 1
ATOM 627 N N . ILE A 1 81 ? 4.174 15.659 -25.804 1.00 58.97 81 ILE A N 1
ATOM 628 C CA . ILE A 1 81 ? 2.788 16.099 -25.571 1.00 58.97 81 ILE A CA 1
ATOM 629 C C . ILE A 1 81 ? 2.357 17.134 -26.623 1.00 58.97 81 ILE A C 1
ATOM 631 O O . ILE A 1 81 ? 1.243 17.059 -27.146 1.00 58.97 81 ILE A O 1
ATOM 635 N N . HIS A 1 82 ? 3.256 18.041 -27.016 1.00 55.72 82 HIS A N 1
ATOM 636 C CA . HIS A 1 82 ? 2.979 19.030 -28.064 1.00 55.72 82 HIS A CA 1
ATOM 637 C C . HIS A 1 82 ? 2.716 18.386 -29.440 1.00 55.72 82 HIS A C 1
ATOM 639 O O . HIS A 1 82 ? 1.896 18.870 -30.218 1.00 55.72 82 HIS A O 1
ATOM 645 N N . SER A 1 83 ? 3.362 17.251 -29.722 1.00 55.16 83 SER A N 1
ATOM 646 C CA . SER A 1 83 ? 3.195 16.500 -30.976 1.00 55.16 83 SER A CA 1
ATOM 647 C C . SER A 1 83 ? 1.842 15.783 -31.074 1.00 55.16 83 SER A C 1
ATOM 649 O O . SER A 1 83 ? 1.319 15.585 -32.170 1.00 55.16 83 SER A O 1
ATOM 651 N N . VAL A 1 84 ? 1.262 15.409 -29.930 1.00 56.38 84 VAL A N 1
ATOM 652 C CA . VAL A 1 84 ? -0.065 14.779 -29.850 1.00 56.38 84 VAL A CA 1
ATOM 653 C C . VAL A 1 84 ? -1.177 15.825 -29.963 1.00 56.38 84 VAL A C 1
ATOM 655 O O . VAL A 1 84 ? -2.193 15.565 -30.601 1.00 56.38 84 VAL A O 1
ATOM 658 N N . ALA A 1 85 ? -0.966 17.029 -29.426 1.00 56.06 85 ALA A N 1
ATOM 659 C CA . ALA A 1 85 ? -1.948 18.112 -29.474 1.00 56.06 85 ALA A CA 1
ATOM 660 C C . ALA A 1 85 ? -2.150 18.720 -30.880 1.00 56.06 85 ALA A C 1
ATOM 662 O O . ALA A 1 85 ? -3.209 19.279 -31.147 1.00 56.06 85 ALA A O 1
ATOM 663 N N . HIS A 1 86 ? -1.175 18.595 -31.789 1.00 53.03 86 HIS A N 1
ATOM 664 C CA . HIS A 1 86 ? -1.244 19.160 -33.147 1.00 53.03 86 HIS A CA 1
ATOM 665 C C . HIS A 1 86 ? -1.694 18.175 -34.244 1.00 53.03 86 HIS A C 1
ATOM 667 O O . HIS A 1 86 ? -1.664 18.518 -35.425 1.00 53.03 86 HIS A O 1
ATOM 673 N N . ARG A 1 87 ? -2.120 16.959 -33.876 1.00 52.03 87 ARG A N 1
ATOM 674 C CA . ARG A 1 87 ? -2.711 15.959 -34.789 1.00 52.03 87 ARG A CA 1
ATOM 675 C C . ARG A 1 87 ? -4.238 15.854 -34.638 1.00 52.03 87 ARG A C 1
ATOM 677 O O . ARG A 1 87 ? -4.790 14.755 -34.659 1.00 52.03 87 ARG A O 1
ATOM 684 N N . GLY A 1 88 ? -4.893 17.002 -34.472 1.00 45.53 88 GLY A N 1
ATOM 685 C CA . GLY A 1 88 ? -6.342 17.182 -34.596 1.00 45.53 88 GLY A CA 1
ATOM 686 C C . GLY A 1 88 ? -6.653 18.067 -35.788 1.00 45.53 88 GLY A C 1
ATOM 687 O O . GLY A 1 88 ? -6.002 19.132 -35.878 1.00 45.53 88 GLY A O 1
#